Protein AF-A0A081CSE7-F1 (afdb_monomer_lite)

Secondary structure (DSSP, 8-state):
--EEEEEEEE-TT-------HHHHHHHHHHHHT-TTEEEEEEEEE-----TT---PPPPSEEEEEEESSHHHHHHHHSTTSGGGGGGSTTTSGGGTTPEEEEEEEE------S-----HHHH-SPEEE-----SS-SSHHHHHHHTSTTT--PPEEEEEE-

Foldseek 3Di:
DFKKKKKFWADPPPPPFAFDPQLVVLVVVLLVPFPQWDKKKKWAADDDDDPQDDPDDDTNIMMIIDGPDPVSVCQCVDPPHSCVVNVPCPNRVSRPPTDMDMDMDTDDDDDDPDPDDPCVPPNFDKDQDDDDRDPDPDPVVVVVCPPSVHHGGGIITIDMD

Organism: NCBI:txid1368415

Radius of gyration: 16.47 Å; chains: 1; bounding box: 39×46×32 Å

pLDDT: mean 80.01, std 16.68, range [41.94, 97.81]

Sequence (161 aa):
MRFAYLAFFENPQGNQLVASKADIEAVAEIVALTPGLTSANLYTPETAQDLFNPQEEAPIFGMQLYFDELSALEDAMAPSGRLQALANPGVLASIQGAKATQQAMYVRHFPVDDATLDIAKNGDPCSYVVHYPGPAQDLNIWMHHRSPSAGHAPVSRHSRH

Structure (mmCIF, N/CA/C/O backbone):
data_AF-A0A081CSE7-F1
#
_entry.id   AF-A0A081CSE7-F1
#
loop_
_atom_site.group_PDB
_atom_site.id
_atom_site.type_symbol
_atom_site.label_atom_id
_atom_site.label_alt_id
_atom_site.label_comp_id
_atom_site.label_asym_id
_atom_site.label_entity_id
_atom_site.label_seq_id
_atom_site.pdbx_PDB_ins_code
_atom_site.Cartn_x
_atom_site.Cartn_y
_atom_site.Cartn_z
_atom_site.occupancy
_atom_site.B_iso_or_equiv
_atom_site.auth_seq_id
_atom_site.auth_comp_id
_atom_site.auth_asym_id
_atom_site.auth_atom_id
_atom_site.pdbx_PDB_model_num
ATOM 1 N N . MET A 1 1 ? 7.706 -1.111 -12.895 1.00 80.00 1 MET A N 1
ATOM 2 C CA . MET A 1 1 ? 6.371 -0.841 -12.324 1.00 80.00 1 MET A CA 1
ATOM 3 C C . MET A 1 1 ? 5.547 -0.073 -13.351 1.00 80.00 1 MET A C 1
ATOM 5 O O . MET A 1 1 ? 5.992 0.987 -13.779 1.00 80.00 1 MET A O 1
ATOM 9 N N . ARG A 1 2 ? 4.394 -0.575 -13.802 1.00 91.94 2 ARG A N 1
ATOM 10 C CA . ARG A 1 2 ? 3.512 0.135 -14.764 1.00 91.94 2 ARG A CA 1
ATOM 11 C C . ARG A 1 2 ? 2.116 0.399 -14.223 1.00 91.94 2 ARG A C 1
ATOM 13 O O . ARG A 1 2 ? 1.448 1.300 -14.716 1.00 91.94 2 ARG A O 1
ATOM 20 N N . PHE A 1 3 ? 1.694 -0.344 -13.210 1.00 95.69 3 PHE A N 1
ATOM 21 C CA . PHE A 1 3 ? 0.384 -0.207 -12.596 1.00 95.69 3 PHE A CA 1
ATOM 22 C C . PHE A 1 3 ? 0.549 0.004 -11.097 1.00 95.69 3 PHE A C 1
ATOM 24 O O . PHE A 1 3 ? 1.460 -0.556 -10.487 1.00 95.69 3 PHE A O 1
ATOM 31 N N . ALA A 1 4 ? -0.319 0.826 -10.521 1.00 95.06 4 ALA A N 1
ATOM 32 C CA . ALA A 1 4 ? -0.410 1.031 -9.088 1.00 95.06 4 ALA A CA 1
ATOM 33 C C . ALA A 1 4 ? -1.849 0.823 -8.635 1.00 95.06 4 ALA A C 1
ATOM 35 O O . ALA A 1 4 ? -2.780 1.347 -9.244 1.00 95.06 4 ALA A O 1
ATOM 36 N N . TYR A 1 5 ? -2.015 0.096 -7.542 1.00 95.25 5 TYR A N 1
ATOM 37 C CA . TYR A 1 5 ? -3.247 0.056 -6.778 1.00 95.25 5 TYR A CA 1
ATOM 38 C C . TYR A 1 5 ? -3.064 0.898 -5.518 1.00 95.25 5 TYR A C 1
ATOM 40 O O . TYR A 1 5 ? -2.116 0.687 -4.763 1.00 95.25 5 TYR A O 1
ATOM 48 N N . LEU A 1 6 ? -3.947 1.868 -5.310 1.00 93.56 6 LEU A N 1
ATOM 49 C CA . LEU A 1 6 ? -3.966 2.728 -4.138 1.00 93.56 6 LEU A CA 1
ATOM 50 C C . LEU A 1 6 ? -5.203 2.420 -3.310 1.00 93.56 6 LEU A C 1
ATOM 52 O O . LEU A 1 6 ? -6.300 2.321 -3.861 1.00 93.56 6 LEU A O 1
ATOM 56 N N . ALA A 1 7 ? -5.031 2.333 -1.996 1.00 93.19 7 ALA A N 1
ATOM 57 C CA . ALA A 1 7 ? -6.143 2.298 -1.063 1.00 93.19 7 ALA A CA 1
ATOM 58 C C . ALA A 1 7 ? -5.863 3.192 0.144 1.00 93.19 7 ALA A C 1
ATOM 60 O O . ALA A 1 7 ? -4.795 3.102 0.748 1.00 93.19 7 ALA A O 1
ATOM 61 N N . PHE A 1 8 ? -6.829 4.042 0.490 1.00 91.31 8 PHE A N 1
ATOM 62 C CA . PHE A 1 8 ? -6.738 4.980 1.608 1.00 91.31 8 PHE A CA 1
ATOM 63 C C . PHE A 1 8 ? -7.897 4.784 2.573 1.00 91.31 8 PHE A C 1
ATOM 65 O O . PHE A 1 8 ? -9.023 4.512 2.160 1.00 91.31 8 PHE A O 1
ATOM 72 N N . PHE A 1 9 ? -7.604 4.932 3.861 1.00 90.88 9 PHE A N 1
ATOM 73 C CA . PHE A 1 9 ? -8.562 4.802 4.948 1.00 90.88 9 PHE A CA 1
ATOM 74 C C . PHE A 1 9 ? -8.733 6.158 5.617 1.00 90.88 9 PHE A C 1
ATOM 76 O O . PHE A 1 9 ? -7.818 6.686 6.250 1.00 90.88 9 PHE A O 1
ATOM 83 N N . GLU A 1 10 ? -9.918 6.723 5.447 1.00 86.94 10 GLU A N 1
ATOM 84 C CA . GLU A 1 10 ? -10.291 8.038 5.952 1.00 86.94 10 GLU A CA 1
ATOM 85 C C . GLU A 1 10 ? -11.185 7.902 7.186 1.00 86.94 10 GLU A C 1
ATOM 87 O O . GLU A 1 10 ? -11.902 6.910 7.360 1.00 86.94 10 GLU A O 1
ATOM 92 N N . ASN A 1 11 ? -11.171 8.933 8.028 1.00 81.19 11 ASN A N 1
ATOM 93 C CA . ASN A 1 11 ? -12.034 9.040 9.194 1.00 81.19 11 ASN A CA 1
ATOM 94 C C . ASN A 1 11 ? -13.239 9.957 8.919 1.00 81.19 11 ASN A C 1
ATOM 96 O O . ASN A 1 11 ? -13.166 11.155 9.176 1.00 81.19 11 ASN A O 1
ATOM 100 N N . PRO A 1 12 ? -14.386 9.449 8.447 1.00 69.00 12 PRO A N 1
ATOM 101 C CA . PRO A 1 12 ? -15.522 10.318 8.153 1.00 69.00 12 PRO A CA 1
ATOM 102 C C . PRO A 1 12 ? -16.228 10.872 9.405 1.00 69.00 12 PRO A C 1
ATOM 104 O O . PRO A 1 12 ? -17.078 11.747 9.265 1.00 69.00 12 PRO A O 1
ATOM 107 N N . GLN A 1 13 ? -15.952 10.345 10.606 1.00 65.50 13 GLN A N 1
ATOM 108 C CA . GLN A 1 13 ? -16.734 10.630 11.821 1.00 65.50 13 GLN A CA 1
ATOM 109 C C . GLN A 1 13 ? -15.997 11.469 12.878 1.00 65.50 13 GLN A C 1
ATOM 111 O O . GLN A 1 13 ? -16.563 11.725 13.936 1.00 65.50 13 GLN A O 1
ATOM 116 N N . GLY A 1 14 ? -14.754 11.896 12.629 1.00 61.41 14 GLY A N 1
ATOM 117 C CA . GLY A 1 14 ? -13.985 12.714 13.579 1.00 61.41 14 GLY A CA 1
ATOM 118 C C . GLY A 1 14 ? -13.503 11.972 14.838 1.00 61.41 14 GLY A C 1
ATOM 119 O O . GLY A 1 14 ? -12.913 12.585 15.723 1.00 61.41 14 GLY A O 1
ATOM 120 N N . ASN A 1 15 ? -13.703 10.651 14.934 1.00 65.00 15 ASN A N 1
ATOM 121 C CA . ASN A 1 15 ? -13.143 9.830 16.014 1.00 65.00 15 ASN A CA 1
ATOM 122 C C . ASN A 1 15 ? -11.644 9.621 15.800 1.00 65.00 15 ASN A C 1
ATOM 124 O O . ASN A 1 15 ? -11.238 9.293 14.696 1.00 65.00 15 ASN A O 1
ATOM 128 N N . GLN A 1 16 ? -10.805 9.725 16.827 1.00 71.56 16 GLN A N 1
ATOM 129 C CA . GLN A 1 16 ? -9.363 9.526 16.658 1.00 71.56 16 GLN A CA 1
ATOM 130 C C . GLN A 1 16 ? -9.025 8.041 16.415 1.00 71.56 16 GLN A C 1
ATOM 132 O O . GLN A 1 16 ? -8.712 7.297 17.341 1.00 71.56 16 GLN A O 1
ATOM 137 N N . LEU A 1 17 ? -9.132 7.599 15.160 1.00 83.12 17 LEU A N 1
ATOM 138 C CA . LEU A 1 17 ? -8.687 6.288 14.698 1.00 83.12 17 LEU A CA 1
ATOM 139 C C . LEU A 1 17 ? -7.197 6.357 14.368 1.00 83.12 17 LEU A C 1
ATOM 141 O O . LEU A 1 17 ? -6.739 7.307 13.735 1.00 83.12 17 LEU A O 1
ATOM 145 N N . VAL A 1 18 ? -6.447 5.340 14.786 1.00 87.31 18 VAL A N 1
ATOM 146 C CA . VAL A 1 18 ? -5.011 5.221 14.516 1.00 87.31 18 VAL A CA 1
ATOM 147 C C . VAL A 1 18 ? -4.720 3.781 14.117 1.00 87.31 18 VAL A C 1
ATOM 149 O O . VAL A 1 18 ? -5.106 2.847 14.825 1.00 87.31 18 VAL A O 1
ATOM 152 N N . ALA A 1 19 ? -4.043 3.595 12.983 1.00 90.81 19 ALA A N 1
ATOM 153 C CA . ALA A 1 19 ? -3.554 2.284 12.572 1.00 90.81 19 ALA A CA 1
ATOM 154 C C . ALA A 1 19 ? -2.501 1.795 13.571 1.00 90.81 19 ALA A C 1
ATOM 156 O O . ALA A 1 19 ? -1.492 2.462 13.811 1.00 90.81 19 ALA A O 1
ATOM 157 N N . SER A 1 20 ? -2.761 0.649 14.196 1.00 93.19 20 SER A N 1
ATOM 158 C CA . SER A 1 20 ? -1.847 0.068 15.167 1.00 93.19 20 SER A CA 1
ATOM 159 C C . SER A 1 20 ? -0.608 -0.470 14.455 1.00 93.19 20 SER A C 1
ATOM 161 O O . SER A 1 20 ? -0.652 -0.848 13.284 1.00 93.19 20 SER A O 1
ATOM 163 N N . LYS A 1 21 ? 0.511 -0.560 15.177 1.00 92.44 21 LYS A N 1
ATOM 164 C CA . LYS A 1 21 ? 1.722 -1.185 14.637 1.00 92.44 21 LYS A CA 1
ATOM 165 C C . LYS A 1 21 ? 1.473 -2.639 14.207 1.00 92.44 21 LYS A C 1
ATOM 167 O O . LYS A 1 21 ? 1.976 -3.042 13.167 1.00 92.44 21 LYS A O 1
ATOM 172 N N . ALA A 1 22 ? 0.673 -3.386 14.969 1.00 94.62 22 ALA A N 1
ATOM 173 C CA . ALA A 1 22 ? 0.344 -4.776 14.655 1.00 94.62 22 ALA A CA 1
ATOM 174 C C . ALA A 1 22 ? -0.492 -4.893 13.369 1.00 94.62 22 ALA A C 1
ATOM 176 O O . ALA A 1 22 ? -0.243 -5.775 12.553 1.00 94.62 22 ALA A O 1
ATOM 177 N N . ASP A 1 23 ? -1.435 -3.972 13.159 1.00 95.62 23 ASP A N 1
ATOM 178 C CA . ASP A 1 23 ? -2.244 -3.905 11.938 1.00 95.62 23 ASP A CA 1
ATOM 179 C C . ASP A 1 23 ? -1.347 -3.624 10.721 1.00 95.62 23 ASP A C 1
ATOM 181 O O . ASP A 1 23 ? -1.449 -4.291 9.692 1.00 95.62 23 ASP A O 1
ATOM 185 N N . ILE A 1 24 ? -0.415 -2.671 10.850 1.00 94.62 24 ILE A N 1
ATOM 186 C CA . ILE A 1 24 ? 0.538 -2.320 9.786 1.00 94.62 24 ILE A CA 1
ATOM 187 C C . ILE A 1 24 ? 1.473 -3.496 9.473 1.00 94.62 24 ILE A C 1
ATOM 189 O O . ILE A 1 24 ? 1.707 -3.786 8.301 1.00 94.62 24 ILE A O 1
ATOM 193 N N . GLU A 1 25 ? 1.981 -4.197 10.490 1.00 95.44 25 GLU A N 1
ATOM 194 C CA . GLU A 1 25 ? 2.811 -5.397 10.318 1.00 95.44 25 GLU A CA 1
ATOM 195 C C . GLU A 1 25 ? 2.038 -6.518 9.607 1.00 95.44 25 GLU A C 1
ATOM 197 O O . GLU A 1 25 ? 2.546 -7.098 8.648 1.00 95.44 25 GLU A O 1
ATOM 202 N N . ALA A 1 26 ? 0.779 -6.759 9.984 1.00 96.44 26 ALA A N 1
ATOM 203 C CA . ALA A 1 26 ? -0.074 -7.741 9.317 1.00 96.44 26 ALA A CA 1
ATOM 204 C C . ALA A 1 26 ? -0.326 -7.386 7.840 1.00 96.44 26 ALA A C 1
ATOM 206 O O . ALA A 1 26 ? -0.271 -8.257 6.967 1.00 96.44 26 ALA A O 1
ATOM 207 N N . VAL A 1 27 ? -0.564 -6.105 7.533 1.00 96.81 27 VAL A N 1
ATOM 208 C CA . VAL A 1 27 ? -0.677 -5.634 6.144 1.00 96.81 27 VAL A CA 1
ATOM 209 C C . VAL A 1 27 ? 0.638 -5.835 5.393 1.00 96.81 27 VAL A C 1
ATOM 211 O O . VAL A 1 27 ? 0.616 -6.346 4.272 1.00 96.81 27 VAL A O 1
ATOM 214 N N . ALA A 1 28 ? 1.775 -5.483 5.997 1.00 96.25 28 ALA A N 1
ATOM 215 C CA . ALA A 1 28 ? 3.089 -5.650 5.386 1.00 96.25 28 ALA A CA 1
ATOM 216 C C . ALA A 1 28 ? 3.376 -7.120 5.042 1.00 96.25 28 ALA A C 1
ATOM 218 O O . ALA A 1 28 ? 3.852 -7.401 3.945 1.00 96.25 28 ALA A O 1
ATOM 219 N N . GLU A 1 29 ? 3.018 -8.068 5.913 1.00 96.69 29 GLU A N 1
ATOM 220 C CA . GLU A 1 29 ? 3.145 -9.505 5.635 1.00 96.69 29 GLU A CA 1
ATOM 221 C C . GLU A 1 29 ? 2.266 -9.963 4.463 1.00 96.69 29 GLU A C 1
ATOM 223 O O . GLU A 1 29 ? 2.718 -10.709 3.590 1.00 96.69 29 GLU A O 1
ATOM 228 N N . ILE A 1 30 ? 1.005 -9.519 4.410 1.00 97.31 30 ILE A N 1
ATOM 229 C CA . ILE A 1 30 ? 0.091 -9.851 3.305 1.00 97.31 30 ILE A CA 1
ATOM 230 C C . ILE A 1 30 ? 0.661 -9.347 1.978 1.00 97.31 30 ILE A C 1
ATOM 232 O O . ILE A 1 30 ? 0.696 -10.085 0.990 1.00 97.31 30 ILE A O 1
ATOM 236 N N . VAL A 1 31 ? 1.117 -8.098 1.975 1.00 96.50 31 VAL A N 1
ATOM 237 C CA . VAL A 1 31 ? 1.668 -7.408 0.812 1.00 96.50 31 VAL A CA 1
ATOM 238 C C . VAL A 1 31 ? 2.974 -8.062 0.358 1.00 96.50 31 VAL A C 1
ATOM 240 O O . VAL A 1 31 ? 3.083 -8.420 -0.811 1.00 96.50 31 VAL A O 1
ATOM 243 N N . ALA A 1 32 ? 3.913 -8.332 1.267 1.00 95.88 32 ALA A N 1
ATOM 244 C CA . ALA A 1 32 ? 5.181 -8.995 0.952 1.00 95.88 32 ALA A CA 1
ATOM 245 C C . ALA A 1 32 ? 4.992 -10.396 0.341 1.00 95.88 32 ALA A C 1
ATOM 247 O O . ALA A 1 32 ? 5.801 -10.846 -0.468 1.00 95.88 32 ALA A O 1
ATOM 248 N N . LEU A 1 33 ? 3.909 -11.084 0.708 1.00 96.12 33 LEU A N 1
ATOM 249 C CA . LEU A 1 33 ? 3.555 -12.405 0.185 1.00 96.12 33 LEU A CA 1
ATOM 250 C C . LEU A 1 33 ? 2.612 -12.352 -1.029 1.00 96.12 33 LEU A C 1
ATOM 252 O O . LEU A 1 33 ? 2.130 -13.401 -1.462 1.00 96.12 33 LEU A O 1
ATOM 256 N N . THR A 1 34 ? 2.304 -11.169 -1.567 1.00 97.81 34 THR A N 1
ATOM 257 C CA . THR A 1 34 ? 1.408 -11.020 -2.721 1.00 97.81 34 THR A CA 1
ATOM 258 C C . THR A 1 34 ? 2.153 -11.327 -4.025 1.00 97.81 34 THR A C 1
ATOM 260 O O . THR A 1 34 ? 3.085 -10.603 -4.381 1.00 97.81 34 THR A O 1
ATOM 263 N N . PRO A 1 35 ? 1.757 -12.371 -4.780 1.00 97.06 35 PRO A N 1
ATOM 264 C CA . PRO A 1 35 ? 2.415 -12.708 -6.039 1.00 97.06 35 PRO A CA 1
ATOM 265 C C . PRO A 1 35 ? 2.318 -11.575 -7.067 1.00 97.06 35 PRO A C 1
ATOM 267 O O . PRO A 1 35 ? 1.274 -10.944 -7.210 1.00 97.06 35 PRO A O 1
ATOM 270 N N . GLY A 1 36 ? 3.406 -11.335 -7.802 1.00 95.56 36 GLY A N 1
ATOM 271 C CA . GLY A 1 36 ? 3.457 -10.328 -8.871 1.00 95.56 36 GLY A CA 1
ATOM 272 C C . GLY A 1 36 ? 3.561 -8.875 -8.395 1.00 95.56 36 GLY A C 1
ATOM 273 O O . GLY A 1 36 ? 3.750 -7.983 -9.225 1.00 95.56 36 GLY A O 1
ATOM 274 N N . LEU A 1 37 ? 3.486 -8.631 -7.084 1.00 96.62 37 LEU A N 1
ATOM 275 C CA . LEU A 1 37 ? 3.783 -7.332 -6.502 1.00 96.62 37 LEU A CA 1
ATOM 276 C C . LEU A 1 37 ? 5.285 -7.044 -6.626 1.00 96.62 37 LEU A C 1
ATOM 278 O O . LEU A 1 37 ? 6.124 -7.894 -6.341 1.00 96.62 37 LEU A O 1
ATOM 282 N N . THR A 1 38 ? 5.617 -5.830 -7.052 1.00 94.88 38 THR A N 1
ATOM 283 C CA . THR A 1 38 ? 7.004 -5.406 -7.311 1.00 94.88 38 THR A CA 1
ATOM 284 C C . THR A 1 38 ? 7.544 -4.440 -6.265 1.00 94.88 38 THR A C 1
ATOM 286 O O . THR A 1 38 ? 8.752 -4.374 -6.059 1.00 94.88 38 THR A O 1
ATOM 289 N N . SER A 1 39 ? 6.663 -3.672 -5.627 1.00 93.38 39 SER A N 1
ATOM 290 C CA . SER A 1 39 ? 6.993 -2.778 -4.520 1.00 93.38 39 SER A CA 1
ATOM 291 C C . SER A 1 39 ? 5.714 -2.362 -3.807 1.00 93.38 39 SER A C 1
ATOM 293 O O . SER A 1 39 ? 4.658 -2.254 -4.442 1.00 93.38 39 SER A O 1
ATOM 295 N N . ALA A 1 40 ? 5.811 -2.077 -2.514 1.00 93.88 40 ALA A N 1
ATOM 296 C CA . ALA A 1 40 ? 4.740 -1.450 -1.766 1.00 93.88 40 ALA A CA 1
ATOM 297 C C . ALA A 1 40 ? 5.211 -0.262 -0.941 1.00 93.88 40 ALA A C 1
ATOM 299 O O . ALA A 1 40 ? 6.273 -0.273 -0.321 1.00 93.88 40 ALA A O 1
ATOM 300 N N . ASN A 1 41 ? 4.339 0.735 -0.880 1.00 92.31 41 ASN A N 1
ATOM 301 C CA . ASN A 1 41 ? 4.458 1.873 0.003 1.00 92.31 41 ASN A CA 1
ATOM 302 C C . ASN A 1 41 ? 3.307 1.834 1.001 1.00 92.31 41 ASN A C 1
ATOM 304 O O . ASN A 1 41 ? 2.146 1.848 0.587 1.00 92.31 41 ASN A O 1
ATOM 308 N N . LEU A 1 42 ? 3.622 1.805 2.295 1.00 92.81 42 LEU A N 1
ATOM 309 C CA . LEU A 1 42 ? 2.636 1.964 3.361 1.00 92.81 42 LEU A CA 1
ATOM 310 C C . LEU A 1 42 ? 2.760 3.368 3.947 1.00 92.81 42 LEU A C 1
ATOM 312 O O . LEU A 1 42 ? 3.872 3.842 4.188 1.00 92.81 42 LEU A O 1
ATOM 316 N N . TYR A 1 43 ? 1.619 4.025 4.132 1.00 89.19 43 TYR A N 1
ATOM 317 C CA . TYR A 1 43 ? 1.519 5.408 4.572 1.00 89.19 43 TYR A CA 1
ATOM 318 C C . TYR A 1 43 ? 0.820 5.495 5.921 1.00 89.19 43 TYR A C 1
ATOM 320 O O . TYR A 1 43 ? -0.299 5.002 6.075 1.00 89.19 43 TYR A O 1
ATOM 328 N N . THR A 1 44 ? 1.453 6.176 6.871 1.00 88.25 44 THR A N 1
ATOM 329 C CA . THR A 1 44 ? 0.845 6.551 8.154 1.00 88.25 44 THR A CA 1
ATOM 330 C C . THR A 1 44 ? 0.845 8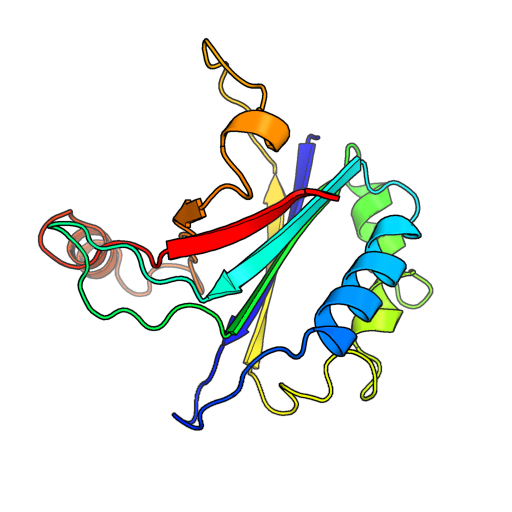.072 8.314 1.00 88.25 44 THR A C 1
ATOM 332 O O . THR A 1 44 ? 1.748 8.728 7.778 1.00 88.25 44 THR A O 1
ATOM 335 N N . PRO A 1 45 ? -0.116 8.645 9.063 1.00 81.44 45 PRO A N 1
ATOM 336 C CA . PRO A 1 45 ? -0.134 10.067 9.374 1.00 81.44 45 PRO A CA 1
ATOM 337 C C . PRO A 1 45 ? 1.213 10.540 9.918 1.00 81.44 45 PRO A C 1
ATOM 339 O O . PRO A 1 45 ? 1.803 9.891 10.781 1.00 81.44 45 PRO A O 1
ATOM 342 N N . GLU A 1 46 ? 1.688 11.674 9.417 1.00 74.06 46 GLU A N 1
ATOM 343 C CA . GLU A 1 46 ? 2.878 12.352 9.922 1.00 74.06 46 GLU A CA 1
ATOM 344 C C . GLU A 1 46 ? 2.663 13.859 9.832 1.00 74.06 46 GLU A C 1
ATOM 346 O O . GLU A 1 46 ? 1.986 14.348 8.928 1.00 74.06 46 GLU A O 1
ATOM 351 N N . THR A 1 47 ? 3.246 14.603 10.768 1.00 66.12 47 THR A N 1
ATOM 352 C CA . THR A 1 47 ? 3.181 16.066 10.758 1.00 66.12 47 THR A CA 1
ATOM 353 C C . THR A 1 47 ? 4.537 16.642 10.385 1.00 66.12 47 THR A C 1
ATOM 355 O O . THR A 1 47 ? 5.507 16.465 11.120 1.00 66.12 47 THR A O 1
ATOM 358 N N . ALA A 1 48 ? 4.603 17.385 9.280 1.00 61.38 48 ALA A N 1
ATOM 359 C CA . ALA A 1 48 ? 5.751 18.230 8.967 1.00 61.38 48 ALA A CA 1
ATOM 360 C C . ALA A 1 48 ? 5.458 19.685 9.355 1.00 61.38 48 ALA A C 1
ATOM 362 O O . ALA A 1 48 ? 4.348 20.186 9.160 1.00 61.38 48 ALA A O 1
ATOM 363 N N . GLN A 1 49 ? 6.462 20.372 9.900 1.00 57.84 49 GLN A N 1
ATOM 364 C CA . GLN A 1 49 ? 6.418 21.822 10.060 1.00 57.84 49 GLN A CA 1
ATOM 365 C C . GLN A 1 49 ? 6.861 22.454 8.739 1.00 57.84 49 GLN A C 1
ATOM 367 O O . GLN A 1 49 ? 8.057 22.529 8.463 1.00 57.84 49 GLN A O 1
ATOM 372 N N . ASP A 1 50 ? 5.909 22.890 7.919 1.00 56.75 50 ASP A N 1
ATOM 373 C CA . ASP A 1 50 ? 6.191 23.714 6.746 1.00 56.75 50 ASP A CA 1
ATOM 374 C C . ASP A 1 50 ? 5.336 24.993 6.740 1.00 56.75 50 ASP A C 1
ATOM 376 O O . ASP A 1 50 ? 4.382 25.144 7.506 1.00 56.75 50 ASP A O 1
ATOM 380 N N . LEU A 1 51 ? 5.734 25.954 5.902 1.00 51.03 51 LEU A N 1
ATOM 381 C CA . LEU A 1 51 ? 5.088 27.266 5.765 1.00 51.03 51 LEU A CA 1
ATOM 382 C C . LEU A 1 51 ? 3.735 27.207 5.028 1.00 51.03 51 LEU A C 1
ATOM 384 O O . LEU A 1 51 ? 3.083 28.241 4.888 1.00 51.03 51 LEU A O 1
ATOM 388 N N . PHE A 1 52 ? 3.332 26.034 4.534 1.00 52.12 52 PHE A N 1
ATOM 389 C CA . PHE A 1 52 ? 2.257 25.853 3.562 1.00 52.12 52 PHE A CA 1
ATOM 390 C C . PHE A 1 52 ? 1.250 24.770 3.957 1.00 52.12 52 PHE A C 1
ATOM 392 O O . PHE A 1 52 ? 0.484 24.355 3.097 1.00 52.12 52 PHE A O 1
ATOM 399 N N . ASN A 1 53 ? 1.216 24.341 5.220 1.00 51.66 53 ASN A N 1
ATOM 400 C CA . ASN A 1 53 ? 0.283 23.336 5.724 1.00 51.66 53 ASN A CA 1
ATOM 401 C C . ASN A 1 53 ? -1.032 23.993 6.195 1.00 51.66 53 ASN A C 1
ATOM 403 O O . ASN A 1 53 ? -1.122 24.430 7.348 1.00 51.66 53 ASN A O 1
ATOM 407 N N . PRO A 1 54 ? -2.098 24.059 5.375 1.00 49.97 54 PRO A N 1
ATOM 408 C CA . PRO A 1 54 ? -3.436 24.047 5.933 1.00 49.97 54 PRO A CA 1
ATOM 409 C C . PRO A 1 54 ? -3.654 22.707 6.646 1.00 49.97 54 PRO A C 1
ATOM 411 O O . PRO A 1 54 ? -3.130 21.675 6.233 1.00 49.97 54 PRO A O 1
ATOM 414 N N . GLN A 1 55 ? -4.414 22.738 7.740 1.00 55.31 55 GLN A N 1
ATOM 415 C CA . GLN A 1 55 ? -4.865 21.566 8.499 1.00 55.31 55 GLN A CA 1
ATOM 416 C C . GLN A 1 55 ? -5.806 20.690 7.650 1.00 55.31 55 GLN A C 1
ATOM 418 O O . GLN A 1 55 ? -7.006 20.636 7.902 1.00 55.31 55 GLN A O 1
ATOM 423 N N . GLU A 1 56 ? -5.292 20.027 6.617 1.00 56.06 56 GLU A N 1
ATOM 424 C CA . GLU A 1 56 ? -6.000 18.928 5.965 1.00 56.06 56 GLU A CA 1
ATOM 425 C C . GLU A 1 56 ? -5.732 17.639 6.751 1.00 56.06 56 GLU A C 1
ATOM 427 O O . GLU A 1 56 ? -4.590 17.314 7.087 1.00 56.06 56 GLU A O 1
ATOM 432 N N . GLU A 1 57 ? -6.798 16.913 7.094 1.00 65.12 57 GLU A N 1
ATOM 433 C CA . GLU A 1 57 ? -6.681 15.646 7.813 1.00 65.12 57 GLU A CA 1
ATOM 434 C C . GLU A 1 57 ? -6.051 14.589 6.899 1.00 65.12 57 GLU A C 1
ATOM 436 O O . GLU A 1 57 ? -6.598 14.228 5.855 1.00 65.12 57 GLU A O 1
ATOM 441 N N . ALA A 1 58 ? -4.878 14.091 7.292 1.00 68.00 58 ALA A N 1
ATOM 442 C CA . ALA A 1 58 ? -4.213 13.005 6.587 1.00 68.00 58 ALA A CA 1
ATOM 443 C C . ALA A 1 58 ? -5.039 11.706 6.677 1.00 68.00 58 ALA A C 1
ATOM 445 O O . ALA A 1 58 ? -5.701 11.467 7.695 1.00 68.00 58 ALA A O 1
ATOM 446 N N . PRO A 1 59 ? -4.981 10.825 5.659 1.00 76.00 59 PRO A N 1
ATOM 447 C CA . PRO A 1 59 ? -5.567 9.495 5.774 1.00 76.00 59 PRO A CA 1
ATOM 448 C C . PRO A 1 59 ? -4.954 8.755 6.971 1.00 76.00 59 PRO A C 1
ATOM 450 O O . PRO A 1 59 ? -3.743 8.803 7.180 1.00 76.00 59 PRO A O 1
ATOM 453 N N . ILE A 1 60 ? -5.785 8.036 7.733 1.00 88.50 60 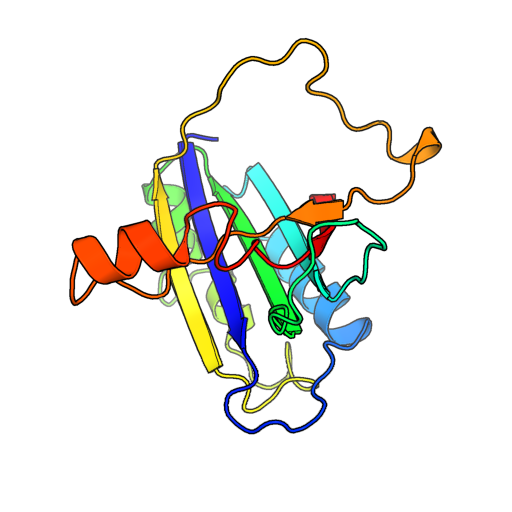ILE A N 1
ATOM 454 C CA . ILE A 1 60 ? -5.361 7.270 8.921 1.00 88.50 60 ILE A CA 1
ATOM 455 C C . ILE A 1 60 ? -4.357 6.179 8.531 1.00 88.50 60 ILE A C 1
ATOM 457 O O . ILE A 1 60 ? -3.481 5.805 9.310 1.00 88.50 60 ILE A O 1
ATOM 461 N N . PHE A 1 61 ? -4.523 5.643 7.324 1.00 91.62 61 PHE A N 1
ATOM 462 C CA . PHE A 1 61 ? -3.637 4.667 6.722 1.00 91.62 61 PHE A CA 1
ATOM 463 C C . PHE A 1 61 ? -3.784 4.708 5.203 1.00 91.62 61 PHE A C 1
ATOM 465 O O . PHE A 1 61 ? -4.875 4.953 4.678 1.00 91.62 61 PHE A O 1
ATOM 472 N N . GLY A 1 62 ? -2.699 4.440 4.488 1.00 92.25 62 GLY A N 1
ATOM 473 C CA . GLY A 1 62 ? -2.707 4.322 3.040 1.00 92.25 62 GLY A CA 1
ATOM 474 C C . GLY A 1 62 ? -1.764 3.239 2.551 1.00 92.25 62 GLY A C 1
ATOM 475 O O . GLY A 1 62 ? -0.767 2.926 3.194 1.00 92.25 62 GLY A O 1
ATOM 476 N N . MET A 1 63 ? -2.054 2.702 1.376 1.00 94.62 63 MET A N 1
ATOM 477 C CA . MET A 1 63 ? -1.166 1.790 0.669 1.00 94.62 63 MET A CA 1
ATOM 478 C C . MET A 1 63 ? -1.106 2.150 -0.811 1.00 94.62 63 MET A C 1
ATOM 480 O O . MET A 1 63 ? -2.121 2.498 -1.415 1.00 94.62 63 MET A O 1
ATOM 484 N N . GLN A 1 64 ? 0.081 2.033 -1.395 1.00 94.56 64 GLN A N 1
ATOM 485 C CA . GLN A 1 64 ? 0.301 2.080 -2.834 1.00 94.56 64 GLN A CA 1
ATOM 486 C C . GLN A 1 64 ? 1.122 0.859 -3.244 1.00 94.56 64 GLN A C 1
ATOM 488 O O . GLN A 1 64 ? 2.268 0.696 -2.832 1.00 94.56 64 GLN A O 1
ATOM 493 N N . LEU A 1 65 ? 0.510 -0.001 -4.049 1.00 96.62 65 LEU A N 1
ATOM 494 C CA . LEU A 1 65 ? 1.010 -1.317 -4.423 1.00 96.62 65 LEU A CA 1
ATOM 495 C C . LEU A 1 65 ? 1.325 -1.334 -5.916 1.00 96.62 65 LEU A C 1
ATOM 497 O O . LEU A 1 65 ? 0.445 -1.059 -6.731 1.00 96.62 65 LEU A O 1
ATOM 501 N N . TYR A 1 66 ? 2.564 -1.648 -6.282 1.00 96.94 66 TYR A N 1
ATOM 502 C CA . TYR A 1 66 ? 3.036 -1.578 -7.660 1.00 96.94 66 TYR A CA 1
ATOM 503 C C . TYR A 1 66 ? 3.121 -2.944 -8.331 1.00 96.94 66 TYR A C 1
ATOM 505 O O . TYR A 1 66 ? 3.702 -3.887 -7.793 1.00 96.94 66 TYR A O 1
ATOM 513 N N . PHE A 1 67 ? 2.656 -3.003 -9.574 1.00 97.56 67 PHE A N 1
ATOM 514 C CA . PHE A 1 67 ? 2.699 -4.183 -10.431 1.00 97.56 67 PHE A CA 1
ATOM 515 C C . PHE A 1 67 ? 3.318 -3.833 -11.786 1.00 97.56 67 PHE A C 1
ATOM 517 O O . PHE A 1 67 ? 3.202 -2.704 -12.283 1.00 97.56 67 PHE A O 1
ATOM 524 N N . ASP A 1 68 ? 3.986 -4.804 -12.406 1.00 96.81 68 ASP A N 1
ATOM 525 C CA . ASP A 1 68 ? 4.508 -4.645 -13.766 1.00 96.81 68 ASP A CA 1
ATOM 526 C C . ASP A 1 68 ? 3.460 -4.924 -14.837 1.00 96.81 68 ASP A C 1
ATOM 528 O O . ASP A 1 68 ? 3.487 -4.265 -15.875 1.00 96.81 68 ASP A O 1
ATOM 532 N N . GLU A 1 69 ? 2.527 -5.838 -14.583 1.00 95.94 69 GLU A N 1
ATOM 533 C CA . GLU A 1 69 ? 1.459 -6.230 -15.504 1.00 95.94 69 GLU A CA 1
ATOM 534 C C . GLU A 1 69 ? 0.087 -5.966 -14.882 1.00 95.94 69 GLU A C 1
ATOM 536 O O . GLU A 1 69 ? -0.098 -6.158 -13.679 1.00 95.94 69 GLU A O 1
ATOM 541 N N . LEU A 1 70 ? -0.887 -5.562 -15.705 1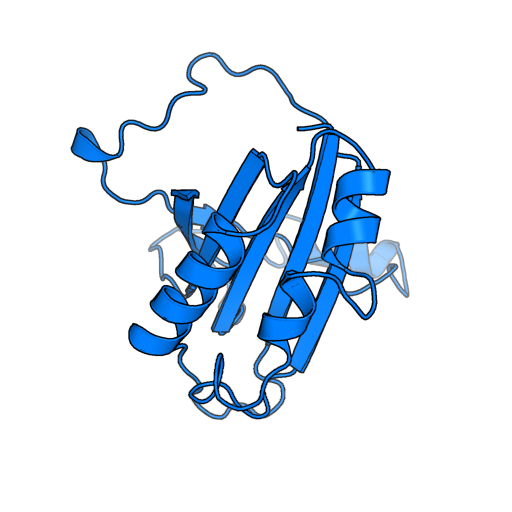.00 94.38 70 LEU A N 1
ATOM 542 C CA . LEU A 1 70 ? -2.260 -5.343 -15.238 1.00 94.38 70 LEU A CA 1
ATOM 543 C C . LEU A 1 70 ? -2.882 -6.648 -14.731 1.00 94.38 70 LEU A C 1
ATOM 545 O O . LEU A 1 70 ? -3.515 -6.647 -13.682 1.00 94.38 70 LEU A O 1
ATOM 549 N N . SER A 1 71 ? -2.627 -7.762 -15.420 1.00 96.44 71 SER A N 1
ATOM 550 C CA . SER A 1 71 ? -3.136 -9.076 -15.022 1.00 96.44 71 SER A CA 1
ATOM 551 C C . SER A 1 71 ? -2.651 -9.489 -13.632 1.00 96.44 71 SER A C 1
ATOM 553 O O . SER A 1 71 ? -3.413 -10.060 -12.868 1.00 96.44 71 SER A O 1
ATOM 555 N N . ALA A 1 72 ? -1.414 -9.141 -13.255 1.00 97.62 72 ALA A N 1
ATOM 556 C CA . ALA A 1 72 ? -0.897 -9.434 -11.918 1.00 97.62 72 ALA A CA 1
ATOM 557 C C . ALA A 1 72 ? -1.648 -8.655 -10.822 1.00 97.62 72 ALA A C 1
ATOM 559 O O . ALA A 1 72 ? -1.909 -9.199 -9.750 1.00 97.62 72 ALA A O 1
ATOM 560 N N . LEU A 1 73 ? -2.032 -7.402 -11.098 1.00 97.06 73 LEU A N 1
ATOM 561 C CA . LEU A 1 73 ? -2.893 -6.618 -10.208 1.00 97.06 73 LEU A CA 1
ATOM 562 C C . LEU A 1 73 ? -4.289 -7.247 -10.117 1.00 97.06 73 LEU A C 1
ATOM 564 O O . LEU A 1 73 ? -4.813 -7.417 -9.017 1.00 97.06 73 LEU A O 1
ATOM 568 N N . GLU A 1 74 ? -4.886 -7.602 -11.256 1.00 96.31 74 GLU A N 1
ATOM 569 C CA . GLU A 1 74 ? -6.214 -8.222 -11.315 1.00 96.31 74 GLU A CA 1
ATOM 570 C C . GLU A 1 74 ? -6.249 -9.554 -10.556 1.00 96.31 74 GLU A C 1
ATOM 572 O O . GLU A 1 74 ? -7.146 -9.763 -9.742 1.00 96.31 74 GLU A O 1
ATOM 577 N N . ASP A 1 75 ? -5.237 -10.405 -10.730 1.00 97.62 75 ASP A N 1
ATOM 578 C CA . ASP A 1 75 ? -5.099 -11.682 -10.024 1.00 97.62 75 ASP A CA 1
ATOM 579 C C . ASP A 1 75 ? -4.935 -11.484 -8.511 1.00 97.62 75 ASP A C 1
ATOM 581 O O . ASP A 1 75 ? -5.540 -12.204 -7.712 1.00 97.62 75 ASP A O 1
ATOM 585 N N . ALA A 1 76 ? -4.152 -10.483 -8.093 1.00 97.00 76 ALA A N 1
ATOM 586 C CA . ALA A 1 76 ? -3.972 -10.152 -6.681 1.00 97.00 76 ALA A CA 1
ATOM 587 C C . ALA A 1 76 ? -5.279 -9.677 -6.020 1.00 97.00 76 ALA A C 1
ATOM 589 O O . ALA A 1 76 ? -5.501 -9.962 -4.839 1.00 97.00 76 ALA A O 1
ATOM 590 N N . MET A 1 77 ? -6.138 -8.994 -6.786 1.00 95.19 77 MET A N 1
ATOM 591 C CA . MET A 1 77 ? -7.432 -8.446 -6.361 1.00 95.19 77 MET A CA 1
ATOM 592 C C . MET A 1 77 ? -8.614 -9.400 -6.574 1.00 95.19 77 MET A C 1
ATOM 594 O O . MET A 1 77 ? -9.688 -9.157 -6.024 1.00 95.19 77 MET A O 1
ATOM 598 N N . ALA A 1 78 ? -8.451 -10.467 -7.356 1.00 95.00 78 ALA A N 1
ATOM 599 C CA . ALA A 1 78 ? -9.506 -11.430 -7.653 1.00 95.00 78 ALA A CA 1
ATOM 600 C C . ALA A 1 78 ? -10.103 -12.041 -6.366 1.00 95.00 78 ALA A C 1
ATOM 602 O O . ALA A 1 78 ? -9.469 -11.997 -5.312 1.00 95.00 78 ALA A O 1
ATOM 603 N N . PRO A 1 79 ? -11.289 -12.678 -6.410 1.00 95.69 79 PRO A N 1
ATOM 604 C CA . PRO A 1 79 ? -11.894 -13.297 -5.224 1.00 95.69 79 PRO A CA 1
ATOM 605 C C . PRO A 1 79 ? -11.014 -14.343 -4.516 1.00 95.69 79 PRO A C 1
ATOM 607 O O . PRO A 1 79 ? -11.161 -14.564 -3.319 1.00 95.69 79 PRO A O 1
ATOM 610 N N . SER A 1 80 ? -10.094 -14.985 -5.240 1.00 93.69 80 SER A N 1
ATOM 611 C CA . SER A 1 80 ? -9.082 -15.903 -4.694 1.00 93.69 80 SER A CA 1
ATOM 612 C C . SER A 1 80 ? -7.702 -15.257 -4.509 1.00 93.69 80 SER A C 1
ATOM 614 O O . SER A 1 80 ? -6.745 -15.939 -4.146 1.00 93.69 80 SER A O 1
ATOM 616 N N . GLY A 1 81 ? -7.582 -13.968 -4.816 1.00 95.62 81 GLY A N 1
ATOM 617 C CA . GLY A 1 81 ? -6.350 -13.195 -4.778 1.00 95.62 81 GLY A CA 1
ATOM 618 C C . GLY A 1 81 ? -5.895 -12.894 -3.354 1.00 95.62 81 GLY A C 1
ATOM 619 O O . GLY A 1 81 ? -6.690 -12.816 -2.415 1.00 95.62 81 GLY A O 1
ATOM 620 N N . ARG A 1 82 ? -4.582 -12.716 -3.173 1.00 95.94 82 ARG A N 1
ATOM 621 C CA . ARG A 1 82 ? -3.981 -12.543 -1.842 1.00 95.94 82 ARG A CA 1
ATOM 622 C C . ARG A 1 82 ? -4.462 -11.271 -1.139 1.00 95.94 82 ARG A C 1
ATOM 624 O O . ARG A 1 82 ? -4.601 -11.288 0.084 1.00 95.94 82 ARG A O 1
ATOM 631 N N . LEU A 1 83 ? -4.771 -10.208 -1.887 1.00 96.12 83 LEU A N 1
ATOM 632 C CA . LEU A 1 83 ? -5.206 -8.931 -1.316 1.00 96.12 83 LEU A CA 1
ATOM 633 C C . LEU A 1 83 ? -6.608 -9.000 -0.698 1.00 96.12 83 LEU A C 1
ATOM 635 O O . LEU A 1 83 ? -6.939 -8.152 0.126 1.00 96.12 83 LEU A O 1
ATOM 639 N N . GLN A 1 84 ? -7.391 -10.051 -0.974 1.00 95.88 84 GLN A N 1
ATOM 640 C CA . GLN A 1 84 ? -8.646 -10.310 -0.255 1.00 95.88 84 GLN A CA 1
ATOM 641 C C . GLN A 1 84 ? -8.424 -10.495 1.251 1.00 95.88 84 GLN A C 1
ATOM 643 O O . GLN A 1 84 ? -9.306 -10.183 2.047 1.00 95.88 84 GLN A O 1
ATOM 648 N N . ALA A 1 85 ? -7.225 -10.921 1.669 1.00 95.00 85 ALA A N 1
ATOM 649 C CA . ALA A 1 85 ? -6.884 -11.026 3.083 1.00 95.00 85 ALA A CA 1
ATOM 650 C C . ALA A 1 85 ? -6.976 -9.679 3.822 1.00 95.00 85 ALA A C 1
ATOM 652 O O . ALA A 1 85 ? -7.270 -9.677 5.013 1.00 95.00 85 ALA A O 1
ATOM 653 N N . LEU A 1 86 ? -6.789 -8.547 3.132 1.00 93.50 86 LEU A N 1
ATOM 654 C CA . LEU A 1 86 ? -6.898 -7.205 3.719 1.00 93.50 86 LEU A CA 1
ATOM 655 C C . LEU A 1 86 ? -8.330 -6.862 4.154 1.00 93.50 86 LEU A C 1
ATOM 657 O O . LEU A 1 86 ? -8.516 -6.025 5.030 1.00 93.50 86 LEU A O 1
ATOM 661 N N . ALA A 1 87 ? -9.339 -7.510 3.562 1.00 91.50 87 ALA A N 1
ATOM 662 C CA . ALA A 1 87 ? -10.741 -7.324 3.928 1.00 91.50 87 ALA A CA 1
ATOM 663 C C . ALA A 1 87 ? -11.155 -8.146 5.162 1.00 91.50 87 ALA A C 1
ATOM 665 O O . ALA A 1 87 ? -12.280 -8.007 5.648 1.00 91.50 87 ALA A O 1
ATOM 666 N N . ASN A 1 88 ? -10.269 -9.002 5.687 1.00 93.12 88 ASN A N 1
ATOM 667 C CA . ASN A 1 88 ? -10.555 -9.764 6.895 1.00 93.12 88 ASN A CA 1
ATOM 668 C C . ASN A 1 88 ? -10.677 -8.811 8.099 1.00 93.12 88 ASN A C 1
ATOM 670 O O . ASN A 1 88 ? -9.733 -8.066 8.371 1.00 93.12 88 ASN A O 1
ATOM 674 N N . PRO A 1 89 ? -11.770 -8.877 8.888 1.00 88.31 89 PRO A N 1
ATOM 675 C CA . PRO A 1 89 ? -12.014 -7.944 9.994 1.00 88.31 89 PRO A CA 1
ATOM 676 C C . PRO A 1 89 ? -10.906 -7.867 11.055 1.00 88.31 89 PRO A C 1
ATOM 678 O O . PRO A 1 89 ? -10.829 -6.886 11.784 1.00 88.31 89 PRO A O 1
ATOM 681 N N . GLY A 1 90 ? -10.059 -8.895 11.159 1.00 91.00 90 GLY A N 1
ATOM 682 C CA . GLY A 1 90 ? -8.954 -8.943 12.117 1.00 91.00 90 GLY A CA 1
ATOM 683 C C . GLY A 1 90 ? -7.650 -8.283 11.659 1.00 91.00 90 GLY A C 1
ATOM 684 O O . GLY A 1 90 ? -6.743 -8.189 12.475 1.00 91.00 90 GLY A O 1
ATOM 685 N N . VAL A 1 91 ? -7.519 -7.868 10.392 1.00 94.19 91 VAL A N 1
ATOM 686 C CA . VAL A 1 91 ? -6.250 -7.320 9.865 1.00 94.19 91 VAL A CA 1
ATOM 687 C C . VAL A 1 91 ? -6.099 -5.834 10.186 1.00 94.19 91 VAL A C 1
ATOM 689 O O . VAL A 1 91 ? -5.064 -5.422 10.691 1.00 94.19 91 VAL A O 1
ATOM 692 N N . LEU A 1 92 ? -7.136 -5.041 9.915 1.00 93.56 92 LEU A N 1
ATOM 693 C CA . LEU A 1 92 ? -7.183 -3.596 10.174 1.00 93.56 92 LEU A CA 1
ATOM 694 C C . LEU A 1 92 ? -8.182 -3.280 11.301 1.00 93.56 92 LEU A C 1
ATOM 696 O O . LEU A 1 92 ? -9.060 -2.424 11.167 1.00 93.56 92 LEU A O 1
ATOM 700 N N . ALA A 1 93 ? -8.102 -4.038 12.396 1.00 94.19 93 ALA A N 1
ATOM 701 C CA . ALA A 1 93 ? -9.053 -3.969 13.501 1.00 94.19 93 ALA A CA 1
ATOM 702 C C . ALA A 1 93 ? -9.011 -2.620 14.243 1.00 94.19 93 ALA A C 1
ATOM 704 O O . ALA A 1 93 ? -10.048 -2.138 14.699 1.00 94.19 93 ALA A O 1
ATOM 705 N N . SER A 1 94 ? -7.844 -1.974 14.345 1.00 93.31 94 SER A N 1
ATOM 706 C CA . SER A 1 94 ? -7.686 -0.708 15.074 1.00 93.31 94 SER A CA 1
ATOM 707 C C . SER A 1 94 ? -8.304 0.493 14.353 1.00 93.31 94 SER A C 1
ATOM 709 O O . SER A 1 94 ? -8.525 1.538 14.965 1.00 93.31 94 SER A O 1
ATOM 711 N N . ILE A 1 95 ? -8.599 0.341 13.060 1.00 91.75 95 ILE A N 1
ATOM 712 C CA . ILE A 1 95 ? -9.274 1.341 12.225 1.00 91.75 95 ILE A CA 1
ATOM 713 C C . ILE A 1 95 ? -10.622 0.831 11.711 1.00 91.75 95 ILE A C 1
ATOM 715 O O . ILE A 1 95 ? -11.138 1.322 10.704 1.00 91.75 95 ILE A O 1
ATOM 719 N N . GLN A 1 96 ? -11.218 -0.152 12.392 1.00 90.31 96 GLN A N 1
ATOM 720 C CA . GLN A 1 96 ? -12.539 -0.654 12.040 1.00 90.31 96 GLN A CA 1
ATOM 721 C C . GLN A 1 96 ? -13.559 0.496 12.015 1.00 90.31 96 GLN A C 1
ATOM 723 O O . GLN A 1 96 ? -13.707 1.247 12.977 1.00 90.31 96 GLN A O 1
ATOM 728 N N . GLY A 1 97 ? -14.277 0.625 10.898 1.00 86.94 97 GLY A N 1
ATOM 729 C CA . GLY A 1 97 ? -15.213 1.728 10.658 1.00 86.94 97 GLY A CA 1
ATOM 730 C C . GLY A 1 97 ? -14.624 2.900 9.867 1.00 86.94 97 GLY A C 1
ATOM 731 O O . GLY A 1 97 ? -15.384 3.776 9.454 1.00 86.94 97 GLY A O 1
ATOM 732 N N . ALA A 1 98 ? -13.315 2.901 9.588 1.00 89.38 98 ALA A N 1
ATOM 733 C CA . ALA A 1 98 ? -12.728 3.815 8.615 1.00 89.38 98 ALA A CA 1
ATOM 734 C C . ALA A 1 98 ? -13.323 3.580 7.219 1.00 89.38 98 ALA A C 1
ATOM 736 O O . ALA A 1 98 ? -13.628 2.452 6.817 1.00 89.38 98 ALA A O 1
ATOM 737 N N . LYS A 1 99 ? -13.472 4.662 6.456 1.00 89.81 99 LYS A N 1
ATOM 738 C CA . LYS A 1 99 ? -13.939 4.595 5.074 1.00 89.81 99 LYS A CA 1
ATOM 739 C C . LYS A 1 99 ? -12.756 4.280 4.168 1.00 89.81 99 LYS A C 1
ATOM 741 O O . LYS A 1 99 ? -11.848 5.095 4.049 1.00 89.81 99 LYS A O 1
ATOM 746 N N . ALA A 1 100 ? -12.804 3.133 3.500 1.00 89.94 100 ALA A N 1
ATOM 747 C CA . ALA A 1 100 ? -11.826 2.776 2.482 1.00 89.94 100 ALA A CA 1
ATOM 748 C C . ALA A 1 100 ? -12.207 3.369 1.115 1.00 89.94 100 ALA A C 1
ATOM 750 O O . ALA A 1 100 ? -13.347 3.236 0.663 1.00 89.94 100 ALA A O 1
ATOM 751 N N . THR A 1 101 ? -11.244 3.980 0.436 1.00 89.88 101 THR A N 1
ATOM 752 C CA . THR A 1 101 ? -11.307 4.352 -0.984 1.00 89.88 101 THR A CA 1
ATOM 753 C C . THR A 1 101 ? -10.220 3.599 -1.739 1.00 89.88 101 THR A C 1
ATOM 755 O O . THR A 1 101 ? -9.190 3.254 -1.163 1.00 89.88 101 THR A O 1
ATOM 758 N N . GLN A 1 102 ? -10.467 3.277 -3.011 1.00 91.12 102 GLN A N 1
ATOM 759 C CA . GLN A 1 102 ? -9.573 2.436 -3.811 1.00 91.12 102 GLN A CA 1
ATOM 760 C C . GLN A 1 102 ? -9.496 2.943 -5.251 1.00 91.12 102 GLN A C 1
ATOM 762 O O . GLN A 1 102 ? -10.515 3.331 -5.826 1.00 91.12 102 GLN A O 1
ATOM 767 N N . GLN A 1 103 ? -8.300 2.932 -5.840 1.00 91.00 103 GLN A N 1
ATOM 768 C CA . GLN A 1 103 ? -8.057 3.362 -7.218 1.00 91.00 103 GLN A CA 1
ATOM 769 C C . GLN A 1 103 ? -6.950 2.517 -7.856 1.00 91.00 103 GLN A C 1
ATOM 771 O O . GLN A 1 103 ? -5.903 2.304 -7.254 1.00 91.00 103 GLN A O 1
ATOM 776 N N . ALA A 1 104 ? -7.152 2.081 -9.099 1.00 92.00 104 ALA A N 1
ATOM 777 C CA . ALA A 1 104 ? -6.095 1.508 -9.928 1.00 92.00 104 ALA A CA 1
ATOM 778 C C . ALA A 1 104 ? -5.637 2.549 -10.959 1.00 92.00 104 ALA A C 1
ATOM 780 O O . ALA A 1 104 ? -6.462 3.236 -11.563 1.00 92.00 104 ALA A O 1
ATOM 781 N N . MET A 1 105 ? -4.327 2.684 -11.152 1.00 91.69 105 MET A N 1
ATOM 782 C CA . MET A 1 105 ? -3.723 3.721 -11.987 1.00 91.69 105 MET A CA 1
ATOM 783 C C . MET A 1 105 ? -2.608 3.158 -12.868 1.00 91.69 105 MET A C 1
ATOM 785 O O . MET A 1 105 ? -1.844 2.291 -12.446 1.00 91.69 10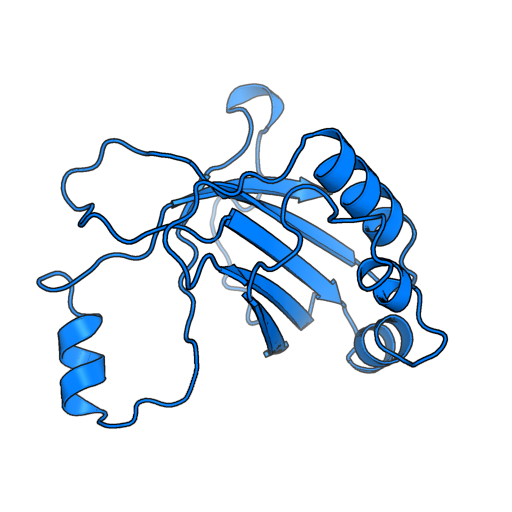5 MET A O 1
ATOM 789 N N . TYR A 1 106 ? -2.471 3.705 -14.078 1.00 92.38 106 TYR A N 1
ATOM 790 C CA . TYR A 1 106 ? -1.268 3.531 -14.890 1.00 92.38 106 TYR A CA 1
ATOM 791 C C . TYR A 1 106 ? -0.182 4.502 -14.414 1.00 92.38 106 TYR A C 1
ATOM 793 O O . TYR A 1 106 ? -0.428 5.699 -14.258 1.00 92.38 106 TYR A O 1
ATOM 801 N N . VAL A 1 107 ? 1.024 3.993 -14.185 1.00 92.00 107 VAL A N 1
ATOM 802 C CA . VAL A 1 107 ? 2.130 4.726 -13.568 1.00 92.00 107 VAL A CA 1
ATOM 803 C C . VAL A 1 107 ? 3.069 5.252 -14.641 1.00 92.00 107 VAL A C 1
ATOM 805 O O . VAL A 1 107 ? 3.588 4.503 -15.470 1.00 92.00 107 VAL A O 1
ATOM 808 N N . ARG A 1 108 ? 3.359 6.552 -14.575 1.00 89.56 108 ARG A N 1
ATOM 809 C CA . ARG A 1 108 ? 4.391 7.188 -15.391 1.00 89.56 108 ARG A CA 1
ATOM 810 C C . ARG A 1 108 ? 5.589 7.546 -14.523 1.00 89.56 108 ARG A C 1
ATOM 812 O O . ARG A 1 108 ? 5.462 8.324 -13.586 1.00 89.56 108 ARG A O 1
ATOM 819 N N . HIS A 1 109 ? 6.747 6.998 -14.874 1.00 84.19 109 HIS A N 1
ATOM 820 C CA . HIS A 1 109 ? 8.006 7.317 -14.213 1.00 84.19 109 HIS A CA 1
ATOM 821 C C . HIS A 1 109 ? 8.656 8.518 -14.892 1.00 84.19 109 HIS A C 1
ATOM 823 O O . HIS A 1 109 ? 8.708 8.590 -16.123 1.00 84.19 109 HIS A O 1
ATOM 829 N N . PHE A 1 110 ? 9.161 9.439 -14.080 1.00 84.81 110 PHE A N 1
ATOM 830 C CA . PHE A 1 110 ? 9.986 10.548 -14.533 1.00 84.81 110 PHE A CA 1
ATOM 831 C C . PHE A 1 110 ? 11.401 10.335 -13.996 1.00 84.81 110 PHE A C 1
ATOM 833 O O . PHE A 1 110 ? 11.544 10.059 -12.804 1.00 84.81 110 PHE A O 1
ATOM 840 N N . PRO A 1 111 ? 12.434 10.396 -14.853 1.00 84.12 111 PRO A N 1
ATOM 841 C CA . PRO A 1 111 ? 13.807 10.264 -14.393 1.00 84.12 111 PRO A CA 1
ATOM 842 C C . PRO A 1 111 ? 14.160 11.438 -13.475 1.00 84.12 111 PRO A C 1
ATOM 844 O O . PRO A 1 111 ? 13.801 12.581 -13.758 1.00 84.12 111 PRO A O 1
ATOM 847 N N . VAL A 1 112 ? 14.861 11.135 -12.387 1.00 84.44 112 VAL A N 1
ATOM 848 C CA . VAL A 1 112 ? 15.411 12.104 -11.433 1.00 84.44 112 VAL A CA 1
ATOM 849 C C . VAL A 1 112 ? 16.874 11.755 -11.174 1.00 84.44 112 VAL A C 1
ATOM 851 O O . VAL A 1 112 ? 17.252 10.589 -11.305 1.00 84.44 112 VAL A O 1
ATOM 854 N N . ASP A 1 113 ? 17.684 12.754 -10.823 1.00 82.25 113 ASP A N 1
ATOM 855 C CA . ASP A 1 113 ? 19.136 12.588 -10.666 1.00 82.25 113 ASP A CA 1
ATOM 856 C C . ASP A 1 113 ? 19.506 11.638 -9.515 1.00 82.25 113 ASP A C 1
ATOM 858 O O . ASP A 1 113 ? 20.457 10.868 -9.634 1.00 82.25 113 ASP A O 1
ATOM 862 N N . ASP A 1 114 ? 18.724 11.649 -8.431 1.00 79.44 114 ASP A N 1
ATOM 863 C CA . ASP A 1 114 ? 18.843 10.706 -7.317 1.00 79.44 114 ASP A CA 1
ATOM 864 C C . ASP A 1 114 ? 17.500 10.009 -7.075 1.00 79.44 114 ASP A C 1
ATOM 866 O O . ASP A 1 114 ? 16.583 10.547 -6.452 1.00 79.44 114 ASP A O 1
ATOM 870 N N . ALA A 1 115 ? 17.362 8.813 -7.646 1.00 75.69 115 ALA A N 1
ATOM 871 C CA . ALA A 1 115 ? 16.160 7.991 -7.525 1.00 75.69 115 ALA A CA 1
ATOM 872 C C . ALA A 1 115 ? 16.224 7.012 -6.338 1.00 75.69 115 ALA A C 1
ATOM 874 O O . ALA A 1 115 ? 15.274 6.257 -6.114 1.00 75.69 115 ALA A O 1
ATOM 875 N N . THR A 1 116 ? 17.344 6.975 -5.610 1.00 78.31 116 THR A N 1
ATOM 876 C CA . THR A 1 116 ? 17.588 5.999 -4.546 1.00 78.31 116 THR A CA 1
ATOM 877 C C . THR A 1 116 ? 17.347 6.601 -3.172 1.00 78.31 116 THR A C 1
ATOM 879 O O . THR A 1 116 ? 17.865 7.656 -2.831 1.00 78.31 116 THR A O 1
ATOM 882 N N . LEU A 1 117 ? 16.565 5.905 -2.349 1.00 76.75 117 LEU A N 1
ATOM 883 C CA . LEU A 1 117 ? 16.322 6.316 -0.970 1.00 76.75 117 LEU A CA 1
ATOM 884 C C . LEU A 1 117 ? 17.416 5.748 -0.060 1.00 76.75 117 LEU A C 1
ATOM 886 O O . LEU A 1 117 ? 17.506 4.534 0.120 1.00 76.75 117 LEU A O 1
ATOM 890 N N . ASP A 1 118 ? 18.220 6.620 0.548 1.00 79.00 118 ASP A N 1
ATOM 891 C CA . ASP A 1 118 ? 19.171 6.239 1.599 1.00 79.00 118 ASP A CA 1
ATOM 892 C C . ASP A 1 118 ? 18.482 6.258 2.974 1.00 79.00 118 ASP A C 1
ATOM 894 O O . ASP A 1 118 ? 18.574 7.224 3.736 1.00 79.00 118 ASP A O 1
ATOM 898 N N . ILE A 1 119 ? 17.747 5.180 3.265 1.00 80.50 119 ILE A N 1
ATOM 899 C CA . ILE A 1 119 ? 16.993 5.010 4.518 1.00 80.50 119 ILE A CA 1
ATOM 900 C C . ILE A 1 119 ? 17.933 4.938 5.728 1.00 80.50 119 ILE A C 1
ATOM 902 O O . ILE A 1 119 ? 17.615 5.454 6.797 1.00 80.50 119 ILE A O 1
ATOM 906 N N . ALA A 1 120 ? 19.114 4.331 5.568 1.00 76.75 120 ALA A N 1
ATOM 907 C CA . ALA A 1 120 ? 20.079 4.180 6.656 1.00 76.75 120 ALA A CA 1
ATOM 908 C C . ALA A 1 120 ? 20.593 5.538 7.151 1.00 76.75 120 ALA A C 1
ATOM 910 O O . ALA A 1 120 ? 20.808 5.723 8.348 1.00 76.75 120 ALA A O 1
ATOM 911 N N . LYS A 1 121 ? 20.771 6.490 6.232 1.00 79.62 121 LYS A N 1
ATOM 912 C CA . LYS A 1 121 ? 21.228 7.843 6.549 1.00 79.62 121 LYS A CA 1
ATOM 913 C C . LYS A 1 121 ? 20.095 8.794 6.929 1.00 79.62 121 LYS A C 1
ATOM 915 O O . LYS A 1 121 ? 20.294 9.634 7.803 1.00 79.62 121 LYS A O 1
ATOM 920 N N . ASN A 1 122 ? 18.942 8.692 6.266 1.00 75.44 122 ASN A N 1
ATOM 921 C CA . ASN A 1 122 ? 17.896 9.718 6.326 1.00 75.44 122 ASN A CA 1
ATOM 922 C C . ASN A 1 122 ? 16.629 9.285 7.087 1.00 75.44 122 ASN A C 1
ATOM 924 O O . ASN A 1 122 ? 15.747 10.114 7.303 1.00 75.44 122 ASN A O 1
ATOM 928 N N . GLY A 1 123 ? 16.541 8.022 7.517 1.00 76.31 123 GLY A N 1
ATOM 929 C CA . GLY A 1 123 ? 15.327 7.447 8.094 1.00 76.31 123 GLY A CA 1
ATOM 930 C C . GLY A 1 123 ? 14.228 7.217 7.051 1.00 76.31 123 GLY A C 1
ATOM 931 O O . GLY A 1 123 ? 14.469 7.286 5.843 1.00 76.31 123 GLY A O 1
ATOM 932 N N . ASP A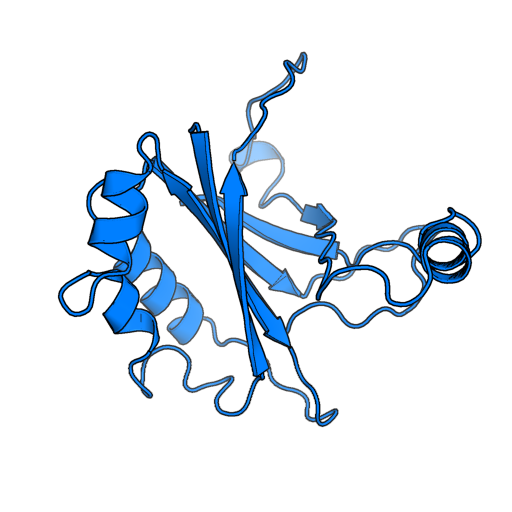 1 124 ? 13.014 6.926 7.523 1.00 76.06 124 ASP A N 1
ATOM 933 C CA . ASP A 1 124 ? 11.864 6.714 6.641 1.00 76.06 124 ASP A CA 1
ATOM 934 C C . ASP A 1 124 ? 11.470 8.016 5.923 1.00 76.06 124 ASP A C 1
ATOM 936 O O . ASP A 1 124 ? 11.299 9.053 6.577 1.00 76.06 124 ASP A O 1
ATOM 940 N N . PRO A 1 125 ? 11.287 7.993 4.591 1.00 73.88 125 PRO A N 1
ATOM 941 C CA . PRO A 1 125 ? 10.890 9.168 3.833 1.00 73.88 125 PRO A CA 1
ATOM 942 C C . PRO A 1 125 ? 9.486 9.645 4.221 1.00 73.88 125 PRO A C 1
ATOM 944 O O . PRO A 1 125 ? 8.595 8.860 4.540 1.00 73.88 125 PRO A O 1
ATOM 947 N N . CYS A 1 126 ? 9.260 10.953 4.112 1.00 69.88 126 CYS A N 1
ATOM 948 C CA . CYS A 1 126 ? 7.924 11.542 4.145 1.00 69.88 126 CYS A CA 1
ATOM 949 C C . CYS A 1 126 ? 7.501 11.911 2.722 1.00 69.88 126 CYS A C 1
ATOM 951 O O . CYS A 1 126 ? 8.294 12.435 1.943 1.00 69.88 126 CYS A O 1
ATOM 953 N N . SER A 1 127 ? 6.257 11.610 2.366 1.00 70.31 127 SER A N 1
ATOM 954 C CA . SER A 1 127 ? 5.670 11.905 1.060 1.00 70.31 127 SER A CA 1
ATOM 955 C C . SER A 1 127 ? 4.388 12.702 1.239 1.00 70.31 127 SER A C 1
ATOM 957 O O . SER A 1 127 ? 3.571 12.380 2.098 1.00 70.31 127 SER A O 1
ATOM 959 N N . TYR A 1 128 ? 4.187 13.716 0.402 1.00 64.81 128 TYR A N 1
ATOM 960 C CA . TYR A 1 128 ? 2.882 14.355 0.267 1.00 64.81 128 TYR A CA 1
ATOM 961 C C . TYR A 1 128 ? 1.984 13.442 -0.563 1.00 64.81 128 TYR A C 1
ATOM 963 O O . TYR A 1 128 ? 2.295 13.136 -1.718 1.00 64.81 128 TYR A O 1
ATOM 971 N N . VAL A 1 129 ? 0.882 12.987 0.021 1.00 66.88 129 VAL A N 1
ATOM 972 C CA . VAL A 1 129 ? -0.055 12.090 -0.654 1.00 66.88 129 VAL A CA 1
ATOM 973 C C . VAL A 1 129 ? -1.221 12.912 -1.174 1.00 66.88 129 VAL A C 1
ATOM 975 O O . VAL A 1 129 ? -2.082 13.366 -0.426 1.00 66.88 129 VAL A O 1
ATOM 978 N N . VAL A 1 130 ? -1.263 13.098 -2.492 1.00 65.50 130 VAL A N 1
ATOM 979 C CA . VAL A 1 130 ? -2.348 13.827 -3.148 1.00 65.50 130 VAL A CA 1
ATOM 980 C C . VAL A 1 130 ? -3.459 12.852 -3.535 1.00 65.50 130 VAL A C 1
ATOM 982 O O . VAL A 1 130 ? -3.383 12.193 -4.571 1.00 65.50 130 VAL A O 1
ATOM 985 N N . HIS A 1 131 ? -4.510 12.767 -2.721 1.00 61.75 131 HIS A N 1
ATOM 986 C CA . HIS A 1 131 ? -5.694 11.965 -3.039 1.00 61.75 131 HIS A CA 1
ATOM 987 C C . HIS A 1 131 ? -6.705 12.779 -3.870 1.00 61.75 131 HIS A C 1
ATOM 989 O O . HIS A 1 131 ? -6.992 13.947 -3.582 1.00 61.75 131 HIS A O 1
ATOM 995 N N . TYR A 1 132 ? -7.243 12.167 -4.928 1.00 63.75 132 TYR A N 1
ATOM 996 C CA . TYR A 1 132 ? -8.339 12.709 -5.734 1.00 63.75 132 TYR A CA 1
ATOM 997 C C . TYR A 1 132 ? -9.559 11.788 -5.571 1.00 63.75 132 TYR A C 1
ATOM 999 O O . TYR A 1 132 ? -9.651 10.789 -6.287 1.00 63.75 132 TYR A O 1
ATOM 1007 N N . PRO A 1 133 ? -10.503 12.092 -4.659 1.00 54.84 133 PRO A N 1
ATOM 1008 C CA . PRO A 1 133 ? -11.597 11.181 -4.298 1.00 54.84 133 PRO A CA 1
ATOM 1009 C C . PRO A 1 133 ? -12.645 10.969 -5.407 1.00 54.84 133 PRO A C 1
ATOM 1011 O O . PRO A 1 133 ? -13.598 10.214 -5.224 1.00 54.84 133 PRO A O 1
ATOM 1014 N N . GLY A 1 134 ? -12.497 11.623 -6.560 1.00 58.16 134 GLY A N 1
ATOM 1015 C CA . GLY A 1 134 ? -13.378 11.467 -7.710 1.00 58.16 134 GLY A CA 1
ATOM 1016 C C . GLY A 1 134 ? -13.177 12.563 -8.758 1.00 58.16 134 GLY A C 1
ATOM 1017 O O . GLY A 1 134 ? -12.354 13.465 -8.562 1.00 58.16 134 GLY A O 1
ATOM 1018 N N . PRO A 1 135 ? -13.918 12.497 -9.878 1.00 55.91 135 PRO A N 1
ATOM 1019 C CA . PRO A 1 135 ? -13.934 13.568 -10.864 1.00 55.91 135 PRO A CA 1
ATOM 1020 C C . PRO A 1 135 ? -14.402 14.876 -10.220 1.00 55.91 135 PRO A C 1
ATOM 1022 O O . PRO A 1 135 ? -15.301 14.888 -9.376 1.00 55.91 135 PRO A O 1
ATOM 1025 N N . ALA A 1 136 ? -13.794 15.984 -10.638 1.00 58.81 136 ALA A N 1
ATOM 1026 C CA . ALA A 1 136 ? -14.232 17.316 -10.254 1.00 58.81 136 ALA A CA 1
ATOM 1027 C C . ALA A 1 136 ? -15.709 17.504 -10.631 1.00 58.81 136 ALA A C 1
ATOM 1029 O O . ALA A 1 136 ? -16.055 17.435 -11.809 1.00 58.81 136 ALA A O 1
ATOM 1030 N N . GLN A 1 137 ? -16.572 17.748 -9.641 1.00 60.09 137 GLN A N 1
ATOM 1031 C CA . GLN A 1 137 ? -17.976 18.104 -9.895 1.00 60.09 137 GLN A CA 1
ATOM 1032 C C . GLN A 1 137 ? -18.076 19.451 -10.628 1.00 60.09 137 GLN A C 1
ATOM 1034 O O . GLN A 1 137 ? -18.969 19.646 -11.446 1.00 60.09 137 GLN A O 1
ATOM 1039 N N . ASP A 1 138 ? -17.113 20.341 -10.375 1.00 70.88 138 ASP A N 1
ATOM 1040 C CA . ASP A 1 138 ? -16.893 21.590 -11.095 1.00 70.88 138 ASP A CA 1
ATOM 1041 C C . ASP A 1 138 ? -15.383 21.798 -11.274 1.00 70.88 138 ASP A C 1
ATOM 1043 O O . ASP A 1 138 ? -14.622 21.858 -10.303 1.00 70.88 138 ASP A O 1
ATOM 1047 N N . LEU A 1 139 ? -14.945 21.888 -12.529 1.00 61.34 139 LEU A N 1
ATOM 1048 C CA . LEU A 1 139 ? -13.536 22.025 -12.888 1.00 61.34 139 LEU A CA 1
ATOM 1049 C C . LEU A 1 139 ? -12.924 23.344 -12.384 1.00 61.34 139 LEU A C 1
ATOM 1051 O O . LEU A 1 139 ? -11.757 23.360 -12.001 1.00 61.34 139 LEU A O 1
ATOM 1055 N N . ASN A 1 140 ? -13.699 24.430 -12.336 1.00 67.94 140 ASN A N 1
ATOM 1056 C CA . ASN A 1 140 ? -13.221 25.739 -11.891 1.00 67.94 140 ASN A CA 1
ATOM 1057 C C . ASN A 1 140 ? -13.022 25.768 -10.371 1.00 67.94 140 ASN A C 1
ATOM 1059 O O . ASN A 1 140 ? -11.994 26.249 -9.893 1.00 67.94 140 ASN A O 1
ATOM 1063 N N . ILE A 1 141 ? -13.960 25.189 -9.613 1.00 60.00 141 ILE A N 1
ATOM 1064 C CA . ILE A 1 141 ? -13.829 25.041 -8.153 1.00 60.00 141 ILE A CA 1
ATOM 1065 C C . ILE A 1 141 ? -12.655 24.112 -7.821 1.00 60.00 141 ILE A C 1
ATOM 1067 O O . ILE A 1 141 ? -11.861 24.403 -6.927 1.00 60.00 141 ILE A O 1
ATOM 1071 N N . TRP A 1 142 ? -12.492 23.027 -8.579 1.00 52.72 142 TRP A N 1
ATOM 1072 C CA . TRP A 1 142 ? -11.397 22.075 -8.403 1.00 52.72 142 TRP A CA 1
ATOM 1073 C C . TRP A 1 142 ? -10.017 22.691 -8.679 1.00 52.72 142 TRP A C 1
ATOM 1075 O O . TRP A 1 142 ? -9.089 22.489 -7.895 1.00 52.72 142 TRP A O 1
ATOM 1085 N N . MET A 1 143 ? -9.884 23.501 -9.738 1.00 56.66 143 MET A N 1
ATOM 1086 C CA . MET A 1 143 ? -8.648 24.240 -10.031 1.00 56.66 143 MET A CA 1
ATOM 1087 C C . MET A 1 143 ? -8.331 25.291 -8.958 1.00 56.66 143 MET A C 1
ATOM 1089 O O . MET A 1 143 ? -7.164 25.477 -8.614 1.00 56.66 143 MET A O 1
ATOM 1093 N N . HIS A 1 144 ? -9.343 25.955 -8.389 1.00 58.00 144 HIS A N 1
ATOM 1094 C CA . HIS A 1 144 ? -9.142 26.873 -7.264 1.00 58.00 144 HIS A CA 1
ATOM 1095 C C . HIS A 1 144 ? -8.707 26.147 -5.986 1.00 58.00 144 HIS A C 1
ATOM 1097 O O . HIS A 1 144 ? -7.749 26.586 -5.362 1.00 58.00 144 HIS A O 1
ATOM 1103 N N . HIS A 1 145 ? -9.319 25.011 -5.636 1.00 53.59 145 HIS A N 1
ATOM 1104 C CA . HIS A 1 145 ? -8.984 24.244 -4.425 1.00 53.59 145 HIS A CA 1
ATOM 1105 C C . HIS A 1 145 ? -7.563 23.648 -4.445 1.00 53.59 145 HIS A C 1
ATOM 1107 O O . HIS A 1 145 ? -6.970 23.425 -3.395 1.00 53.59 145 HIS A O 1
ATOM 1113 N N . ARG A 1 146 ? -6.999 23.376 -5.629 1.00 48.66 146 ARG A N 1
ATOM 1114 C CA . ARG A 1 146 ? -5.632 22.837 -5.793 1.00 48.66 146 ARG A CA 1
ATOM 1115 C C . ARG A 1 146 ? -4.600 23.893 -6.193 1.00 48.66 146 ARG A C 1
ATOM 1117 O O . ARG A 1 146 ? -3.455 23.557 -6.484 1.00 48.66 146 ARG A O 1
ATOM 1124 N N . SER A 1 147 ? -4.996 25.165 -6.215 1.00 45.09 147 SER A N 1
ATOM 1125 C CA . SER A 1 147 ? -4.056 26.273 -6.369 1.00 45.09 147 SER A CA 1
ATOM 1126 C C . SER A 1 147 ? -3.262 26.464 -5.068 1.00 45.09 147 SER A C 1
ATOM 1128 O O . SER A 1 147 ? -3.835 26.294 -3.990 1.00 45.09 147 SER A O 1
ATOM 1130 N N . PRO A 1 148 ? -1.979 26.879 -5.123 1.00 45.81 148 PRO A N 1
ATOM 1131 C CA . PRO A 1 148 ? -1.128 27.029 -3.934 1.00 45.81 148 PRO A CA 1
ATOM 1132 C C . PRO A 1 148 ? -1.712 27.930 -2.832 1.00 45.81 148 PRO A C 1
ATOM 1134 O O . PRO A 1 148 ? -1.293 27.869 -1.684 1.00 45.81 148 PRO A O 1
ATOM 1137 N N . SER A 1 149 ? -2.687 28.773 -3.168 1.00 42.41 149 SER A N 1
ATOM 1138 C CA . SER A 1 149 ? -3.377 29.667 -2.244 1.00 42.41 149 SER A CA 1
ATOM 1139 C C . SER A 1 149 ? -4.526 29.031 -1.444 1.00 42.41 149 SER A C 1
ATOM 1141 O O . SER A 1 149 ? -5.078 29.725 -0.596 1.00 42.41 149 SER A O 1
ATOM 1143 N N . ALA A 1 150 ? -4.940 27.784 -1.720 1.00 41.94 150 ALA A N 1
ATOM 1144 C CA . ALA A 1 150 ? -6.210 27.230 -1.214 1.00 41.94 150 ALA A CA 1
ATOM 1145 C C . ALA A 1 150 ? -6.122 25.908 -0.427 1.00 41.94 150 ALA A C 1
ATOM 1147 O O . ALA A 1 150 ? -7.101 25.542 0.217 1.00 41.94 150 ALA A O 1
ATOM 1148 N N . GLY A 1 151 ? -4.995 25.194 -0.463 1.00 48.31 151 GLY A N 1
ATOM 1149 C CA . GLY A 1 151 ? -4.893 23.852 0.123 1.00 48.31 151 GLY A CA 1
ATOM 1150 C C . GLY A 1 151 ? -3.673 23.107 -0.404 1.00 48.31 151 GLY A C 1
ATOM 1151 O O . GLY A 1 151 ? -3.502 23.037 -1.620 1.00 48.31 151 GLY A O 1
ATOM 1152 N N . HIS A 1 152 ? -2.806 22.591 0.467 1.00 49.53 152 HIS A N 1
ATOM 1153 C CA . HIS A 1 152 ? -1.722 21.675 0.088 1.00 49.53 152 HIS A CA 1
ATOM 1154 C C . HIS A 1 152 ? -2.075 20.266 0.560 1.00 49.53 152 HIS A C 1
ATOM 1156 O O . HIS A 1 152 ? -2.779 20.099 1.550 1.00 49.53 152 HIS A O 1
ATOM 1162 N N . ALA A 1 153 ? -1.593 19.258 -0.166 1.00 49.09 153 ALA A N 1
ATOM 1163 C CA . ALA A 1 153 ? -1.878 17.867 0.157 1.00 49.09 153 ALA A CA 1
ATOM 1164 C C . ALA A 1 153 ? -1.292 17.458 1.521 1.00 49.09 153 ALA A C 1
ATOM 1166 O O . ALA A 1 153 ? -0.243 17.975 1.902 1.00 49.09 153 ALA A O 1
ATOM 1167 N N . PRO A 1 154 ? -1.908 16.496 2.227 1.00 48.38 154 PRO A N 1
ATOM 1168 C CA . PRO A 1 154 ? -1.408 16.031 3.513 1.00 48.38 154 PRO A CA 1
ATOM 1169 C C . PRO A 1 154 ? -0.065 15.296 3.387 1.00 48.38 154 PRO A C 1
ATOM 1171 O O . PRO A 1 154 ? 0.209 14.596 2.404 1.00 48.38 154 PRO A O 1
ATOM 1174 N N . VAL A 1 155 ? 0.764 15.428 4.424 1.00 48.03 155 VAL A N 1
ATOM 1175 C CA . VAL A 1 155 ? 2.032 14.700 4.579 1.00 48.03 155 VAL A CA 1
ATOM 1176 C C . VAL A 1 155 ? 1.769 13.321 5.176 1.00 48.03 155 VAL A C 1
ATOM 1178 O O . VAL A 1 155 ? 0.920 13.144 6.047 1.00 48.03 155 VAL A O 1
ATOM 1181 N N . SER A 1 156 ? 2.503 12.313 4.717 1.00 55.12 156 SER A N 1
ATOM 1182 C CA . SER A 1 156 ? 2.483 10.970 5.293 1.00 55.12 156 SER A CA 1
ATOM 1183 C C . SER A 1 156 ? 3.893 10.402 5.382 1.00 55.12 156 SER A C 1
ATOM 1185 O O . SER A 1 156 ? 4.701 10.568 4.464 1.00 55.12 156 SER A O 1
ATOM 1187 N N . ARG A 1 157 ? 4.191 9.695 6.474 1.00 67.00 157 ARG A N 1
ATOM 1188 C CA . ARG A 1 157 ? 5.403 8.875 6.574 1.00 67.00 157 ARG A CA 1
ATOM 1189 C C . ARG A 1 157 ? 5.233 7.651 5.687 1.00 67.00 157 ARG A C 1
ATOM 1191 O O . ARG A 1 157 ? 4.146 7.082 5.634 1.00 67.00 157 ARG A O 1
ATOM 1198 N N . HIS A 1 158 ? 6.295 7.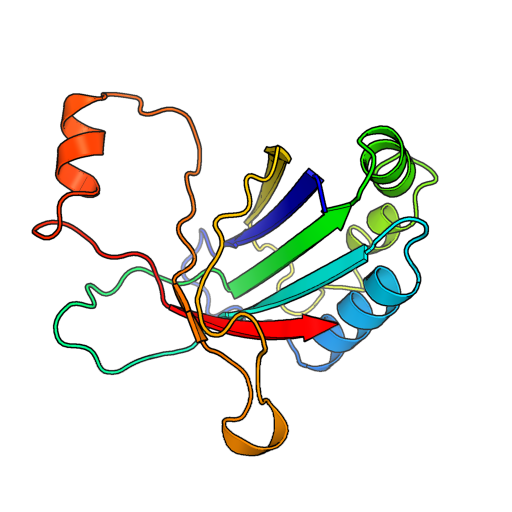262 4.996 1.00 58.38 158 HIS A N 1
ATOM 1199 C CA . HIS A 1 158 ? 6.300 6.174 4.034 1.00 58.38 158 HIS A CA 1
ATOM 1200 C C . HIS A 1 158 ? 7.352 5.124 4.414 1.00 58.38 158 HIS A C 1
ATOM 1202 O O . HIS A 1 158 ? 8.536 5.439 4.484 1.00 58.38 158 HIS A O 1
ATOM 1208 N N . SER A 1 159 ? 6.934 3.866 4.579 1.00 66.94 159 SER A N 1
ATOM 1209 C CA . SER A 1 159 ? 7.841 2.712 4.573 1.00 66.94 159 SER A CA 1
ATOM 1210 C C . SER A 1 159 ? 7.740 1.965 3.241 1.00 66.94 159 SER A C 1
ATOM 1212 O O . SER A 1 159 ? 6.639 1.750 2.718 1.00 66.94 159 SER A O 1
ATOM 1214 N N . ARG A 1 160 ? 8.892 1.602 2.663 1.00 63.62 160 ARG A N 1
ATOM 1215 C CA . ARG A 1 160 ? 8.968 0.808 1.429 1.00 63.62 160 ARG A CA 1
ATOM 1216 C C . ARG A 1 160 ? 9.246 -0.651 1.767 1.00 63.62 160 ARG A C 1
ATOM 1218 O O . ARG A 1 160 ? 10.201 -0.937 2.486 1.00 63.62 160 ARG A O 1
ATOM 1225 N N . HIS A 1 161 ? 8.427 -1.536 1.211 1.00 63.00 161 HIS A N 1
ATOM 1226 C CA . HIS A 1 161 ? 8.527 -2.987 1.337 1.00 63.00 161 HIS A CA 1
ATOM 1227 C C . HIS A 1 161 ? 8.627 -3.645 -0.042 1.00 63.00 161 HIS A C 1
ATOM 1229 O O . HIS A 1 161 ? 8.085 -3.075 -1.028 1.00 63.00 161 HIS A O 1
#